Protein AF-A0A528V5D7-F1 (afdb_monomer_lite)

Radius of gyration: 17.29 Å; chains: 1; bounding box: 46×26×42 Å

Structure (mmCIF, N/CA/C/O backbone):
data_AF-A0A528V5D7-F1
#
_entry.id   AF-A0A528V5D7-F1
#
loop_
_atom_site.group_PDB
_atom_site.id
_atom_site.type_symbol
_atom_site.label_atom_id
_atom_site.label_alt_id
_atom_site.label_comp_id
_atom_site.label_asym_id
_atom_site.label_entity_id
_atom_site.label_seq_id
_atom_site.pdbx_PDB_ins_code
_atom_site.Cartn_x
_atom_site.Cartn_y
_atom_site.Cartn_z
_atom_site.occupancy
_atom_site.B_iso_or_equiv
_atom_site.auth_seq_id
_atom_site.auth_comp_id
_atom_site.auth_asym_id
_atom_site.auth_atom_id
_atom_site.pdbx_PDB_model_num
ATOM 1 N N . ILE A 1 1 ? 4.051 -6.749 2.954 1.00 50.47 1 ILE A N 1
ATOM 2 C CA . ILE A 1 1 ? 4.683 -5.825 3.919 1.00 50.47 1 ILE A CA 1
ATOM 3 C C . ILE A 1 1 ? 4.258 -6.312 5.296 1.00 50.47 1 ILE A C 1
ATOM 5 O O . ILE A 1 1 ? 3.064 -6.338 5.546 1.00 50.47 1 ILE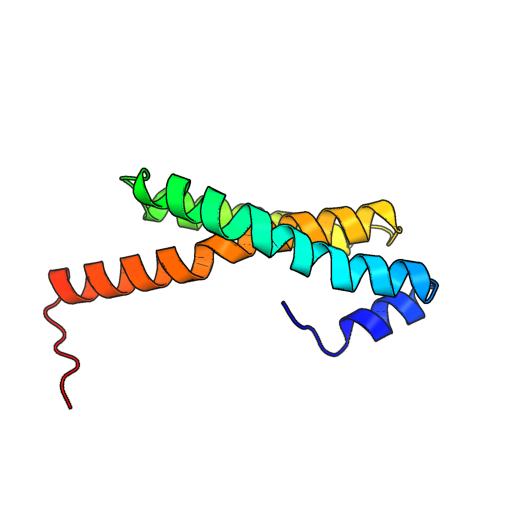 A O 1
ATOM 9 N N . HIS A 1 2 ? 5.184 -6.795 6.127 1.00 56.38 2 HIS A N 1
ATOM 10 C CA . HIS A 1 2 ? 4.882 -7.184 7.509 1.00 56.38 2 HIS A CA 1
ATOM 11 C C . HIS A 1 2 ? 5.459 -6.112 8.431 1.00 56.38 2 HIS A C 1
ATOM 13 O O . HIS A 1 2 ? 6.654 -6.121 8.710 1.00 56.38 2 HIS A O 1
ATOM 19 N N . LEU A 1 3 ? 4.628 -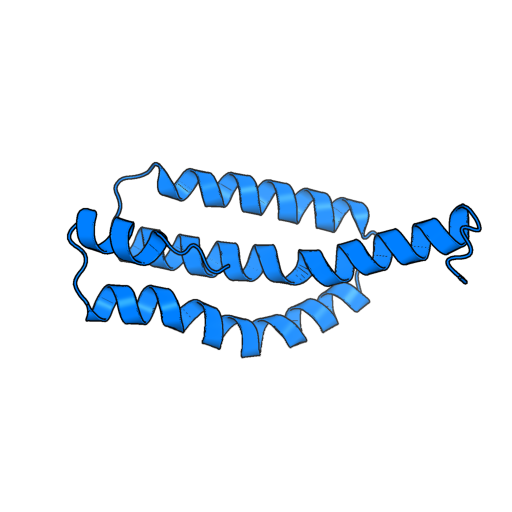5.154 8.850 1.00 73.69 3 LEU A N 1
ATOM 20 C CA . LEU A 1 3 ? 4.992 -4.232 9.924 1.00 73.69 3 LEU A CA 1
ATOM 21 C C . LEU A 1 3 ? 4.581 -4.881 11.254 1.00 73.69 3 LEU A C 1
ATOM 23 O O . LEU A 1 3 ? 3.380 -5.040 11.478 1.00 73.69 3 LEU A O 1
ATOM 27 N N . PRO A 1 4 ? 5.526 -5.234 12.146 1.00 78.69 4 PRO A N 1
ATOM 28 C CA . PRO A 1 4 ? 5.209 -5.918 13.403 1.00 78.69 4 PRO A CA 1
ATOM 29 C C . PRO A 1 4 ? 4.261 -5.109 14.304 1.00 78.69 4 PRO A C 1
ATOM 31 O O . PRO A 1 4 ? 3.484 -5.687 15.055 1.00 78.69 4 PRO A O 1
ATOM 34 N N . TYR A 1 5 ? 4.268 -3.779 14.179 1.00 83.69 5 TYR A N 1
ATOM 35 C CA . TYR A 1 5 ? 3.445 -2.868 14.981 1.00 83.69 5 TYR A CA 1
ATOM 36 C C . TYR A 1 5 ? 2.137 -2.427 14.304 1.00 83.69 5 TYR A C 1
ATOM 38 O O . TYR A 1 5 ? 1.348 -1.715 14.917 1.00 83.69 5 TYR A O 1
ATOM 46 N N . PHE A 1 6 ? 1.873 -2.837 13.058 1.00 84.25 6 PHE A N 1
ATOM 47 C CA . PHE A 1 6 ? 0.664 -2.416 12.341 1.00 84.25 6 PHE A CA 1
ATOM 48 C C . PHE A 1 6 ? -0.639 -2.923 12.988 1.00 84.25 6 PHE A C 1
ATOM 50 O O . PHE A 1 6 ? -1.540 -2.108 13.179 1.00 84.25 6 PHE A O 1
ATOM 57 N N . PRO A 1 7 ? -0.746 -4.194 13.432 1.00 85.94 7 PRO A N 1
ATOM 58 C CA . PRO A 1 7 ? -1.939 -4.661 14.146 1.00 85.94 7 PRO A CA 1
ATOM 59 C C . PRO A 1 7 ? -2.177 -3.908 15.462 1.00 85.94 7 PRO A C 1
ATOM 61 O O . PRO A 1 7 ? -3.317 -3.603 15.802 1.00 85.94 7 PRO A O 1
ATOM 64 N N . LEU A 1 8 ? -1.098 -3.560 16.175 1.00 88.56 8 LEU A N 1
ATOM 65 C CA . LEU A 1 8 ? -1.170 -2.795 17.423 1.00 88.56 8 LEU A CA 1
ATOM 66 C C . LEU A 1 8 ? -1.655 -1.362 17.182 1.00 88.56 8 LEU A C 1
ATOM 68 O O . LEU A 1 8 ? -2.471 -0.857 17.946 1.00 88.56 8 LEU A O 1
ATOM 72 N N . TRP A 1 9 ? -1.202 -0.720 16.103 1.00 90.00 9 TRP A N 1
ATOM 73 C CA . TRP A 1 9 ? -1.702 0.596 15.709 1.00 90.00 9 TRP A CA 1
ATOM 74 C C . TRP A 1 9 ? -3.195 0.553 15.359 1.00 90.00 9 TRP A C 1
ATOM 76 O O . TRP A 1 9 ? -3.939 1.416 15.814 1.00 90.00 9 TRP A O 1
ATOM 86 N N . LEU A 1 10 ? -3.665 -0.461 14.622 1.00 87.69 10 LEU A N 1
ATOM 87 C CA . LEU A 1 10 ? -5.095 -0.614 14.314 1.00 87.69 10 LEU A CA 1
ATOM 88 C C . LEU A 1 10 ? -5.931 -0.767 15.587 1.00 87.69 10 LEU A C 1
ATOM 90 O O . LEU A 1 10 ? -6.925 -0.065 15.762 1.00 87.69 10 LEU A O 1
ATOM 94 N N . GLN A 1 11 ? -5.484 -1.619 16.510 1.00 89.88 11 GLN A N 1
ATOM 95 C CA . GLN A 1 11 ? -6.143 -1.795 17.802 1.00 89.88 11 GLN A CA 1
ATOM 96 C C . GLN A 1 11 ? -6.174 -0.487 18.610 1.00 89.88 11 GLN A C 1
ATOM 98 O O . GLN A 1 11 ? -7.211 -0.137 19.169 1.00 89.88 11 GLN A O 1
ATOM 103 N N . ALA A 1 12 ? -5.076 0.277 18.625 1.00 88.50 12 ALA A N 1
ATOM 104 C CA . ALA A 1 12 ? -5.010 1.578 19.293 1.00 88.50 12 ALA A CA 1
ATOM 105 C C . ALA A 1 12 ? -5.949 2.632 18.673 1.00 88.50 12 ALA A C 1
ATOM 107 O O . ALA A 1 12 ? -6.377 3.549 19.369 1.00 88.50 12 ALA A O 1
ATOM 108 N N . ASN A 1 13 ? -6.303 2.491 17.390 1.00 88.06 13 ASN A N 1
ATOM 109 C CA . ASN A 1 13 ? -7.282 3.338 16.699 1.00 88.06 13 ASN A CA 1
ATOM 110 C C . ASN A 1 13 ? -8.731 2.825 16.826 1.00 88.06 13 ASN A C 1
ATOM 112 O O . ASN A 1 13 ? -9.625 3.366 16.180 1.00 88.06 13 ASN A O 1
ATOM 116 N N . GLY A 1 14 ? -8.979 1.804 17.654 1.00 88.56 14 GLY A N 1
ATOM 117 C CA . GLY A 1 14 ? -10.326 1.320 17.971 1.00 88.56 14 GLY A CA 1
ATOM 118 C C . GLY A 1 14 ? -10.898 0.291 16.995 1.00 88.56 14 GLY A C 1
ATOM 119 O O . GLY A 1 14 ? -12.105 0.065 17.000 1.00 88.56 14 GLY A O 1
ATOM 120 N N . PHE A 1 15 ? -10.060 -0.331 16.164 1.00 90.25 15 PHE A N 1
ATOM 121 C CA . PHE A 1 15 ? -10.492 -1.389 15.252 1.00 90.25 15 PHE A CA 1
ATOM 122 C C . PHE A 1 15 ? -10.734 -2.693 16.016 1.00 90.25 15 PHE A C 1
ATOM 124 O O . PHE A 1 15 ? -9.967 -3.052 16.916 1.00 90.25 15 PHE A O 1
ATOM 131 N N . ASP A 1 16 ? -11.780 -3.421 15.629 1.00 92.06 16 ASP A N 1
ATOM 132 C CA . ASP A 1 16 ? -12.072 -4.735 16.198 1.00 92.06 16 ASP A CA 1
ATOM 133 C C . ASP A 1 16 ? -11.142 -5.832 15.631 1.00 92.06 16 ASP A C 1
ATOM 135 O O . ASP A 1 16 ? -10.410 -5.645 14.653 1.00 92.06 16 ASP A O 1
ATOM 139 N N . ALA A 1 17 ? -11.152 -7.007 16.265 1.00 89.75 17 ALA A N 1
ATOM 140 C CA . ALA A 1 17 ? -10.294 -8.121 15.865 1.00 89.75 17 ALA A CA 1
ATOM 141 C C . ALA A 1 17 ? -10.619 -8.671 14.461 1.00 89.75 17 ALA A C 1
ATOM 143 O O . ALA A 1 17 ? -9.714 -9.141 13.768 1.00 89.75 17 ALA A O 1
ATOM 144 N N . GLU A 1 18 ? -11.880 -8.605 14.028 1.00 91.81 18 GLU A N 1
ATOM 145 C CA . GLU A 1 18 ? -12.326 -9.093 12.719 1.00 91.81 18 GLU A CA 1
ATOM 146 C C . GLU A 1 18 ? -11.828 -8.173 11.596 1.00 91.81 18 GLU A C 1
ATOM 148 O O . GLU A 1 18 ? -11.219 -8.627 10.626 1.00 91.81 18 GLU A O 1
ATOM 153 N N . GLN A 1 19 ? -11.985 -6.863 11.764 1.00 90.44 19 GLN A N 1
ATOM 154 C CA . GLN A 1 19 ? -11.485 -5.824 10.875 1.00 90.44 19 GLN A CA 1
ATOM 155 C C . GLN A 1 19 ? -9.972 -5.917 10.713 1.00 90.44 19 GLN A C 1
ATOM 157 O O . GLN A 1 19 ? -9.472 -5.870 9.587 1.00 90.44 19 GLN A O 1
ATOM 162 N N . ILE A 1 20 ? -9.243 -6.088 11.820 1.00 90.69 20 ILE A N 1
ATOM 163 C CA . ILE A 1 20 ? -7.790 -6.286 11.795 1.00 90.69 20 ILE A CA 1
ATOM 164 C C . ILE A 1 20 ? -7.445 -7.553 11.008 1.00 90.69 20 ILE A C 1
ATOM 166 O O . ILE A 1 20 ? -6.587 -7.503 10.125 1.00 90.69 20 ILE A O 1
ATOM 170 N N . ALA A 1 21 ? -8.128 -8.673 11.266 1.00 90.31 21 ALA A N 1
ATOM 171 C CA . ALA A 1 21 ? -7.891 -9.922 10.545 1.00 90.31 21 ALA A CA 1
ATOM 172 C C . ALA A 1 21 ? -8.104 -9.760 9.031 1.00 90.31 21 ALA A C 1
ATOM 174 O O . ALA A 1 21 ? -7.254 -10.186 8.246 1.00 90.31 21 ALA A O 1
ATOM 175 N N . ILE A 1 22 ? -9.177 -9.081 8.614 1.00 92.44 22 ILE A N 1
ATOM 176 C CA . ILE A 1 22 ? -9.462 -8.814 7.197 1.00 92.44 22 ILE A CA 1
ATOM 177 C C . ILE A 1 22 ? -8.387 -7.911 6.582 1.00 92.44 22 ILE A C 1
ATOM 179 O O . ILE A 1 22 ? -7.868 -8.232 5.513 1.00 92.44 22 ILE A O 1
ATOM 183 N N . ILE A 1 23 ? -8.010 -6.815 7.249 1.00 89.75 23 ILE A N 1
ATOM 184 C CA . ILE A 1 23 ? -6.983 -5.878 6.761 1.00 89.75 23 ILE A CA 1
ATOM 185 C C . ILE A 1 23 ? -5.633 -6.580 6.572 1.00 89.75 23 ILE A C 1
ATOM 187 O O . ILE A 1 23 ? -4.914 -6.282 5.620 1.00 89.75 23 ILE A O 1
ATOM 191 N N . LEU A 1 24 ? -5.287 -7.523 7.449 1.00 88.81 24 LEU A N 1
ATOM 192 C CA . LEU A 1 24 ? -4.038 -8.277 7.355 1.00 88.81 24 LEU A CA 1
ATOM 193 C C . LEU A 1 24 ? -4.09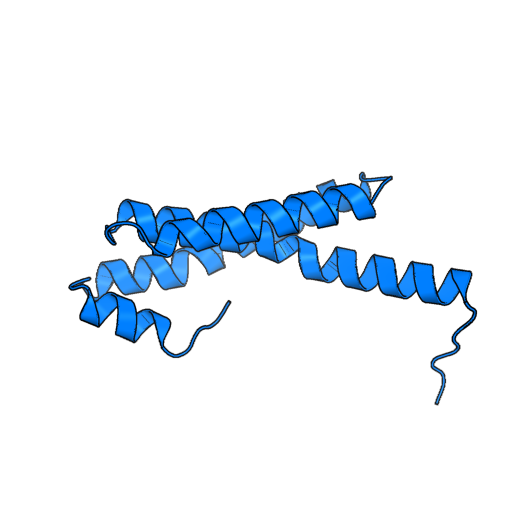8 -9.389 6.300 1.00 88.81 24 LEU A C 1
ATOM 195 O O . LEU A 1 24 ? -3.117 -9.602 5.585 1.00 88.81 24 LEU A O 1
ATOM 199 N N . ALA A 1 25 ? -5.226 -10.093 6.184 1.00 89.62 25 ALA A N 1
ATOM 200 C CA . ALA A 1 25 ? -5.374 -11.240 5.289 1.00 89.62 25 ALA A CA 1
ATOM 201 C C . ALA A 1 25 ? -5.647 -10.840 3.832 1.00 89.62 25 ALA A C 1
ATOM 203 O O . ALA A 1 25 ? -5.086 -11.443 2.915 1.00 89.62 25 ALA A O 1
ATOM 204 N N . ALA A 1 26 ? -6.471 -9.816 3.588 1.00 89.75 26 ALA A N 1
ATOM 205 C CA . ALA A 1 26 ? -6.883 -9.418 2.240 1.00 89.75 26 ALA A CA 1
ATOM 206 C C . ALA A 1 26 ? -5.699 -9.107 1.296 1.00 89.75 26 ALA A C 1
ATOM 208 O O . ALA A 1 26 ? -5.699 -9.610 0.169 1.00 89.75 26 ALA A O 1
ATOM 209 N N . PRO A 1 27 ? -4.636 -8.396 1.728 1.00 84.56 27 PRO A N 1
ATOM 210 C CA . PRO A 1 27 ? -3.405 -8.240 0.951 1.00 84.56 27 PRO A CA 1
ATOM 211 C C . PRO A 1 27 ? -2.758 -9.554 0.499 1.00 84.56 27 PRO A C 1
ATOM 213 O O . PRO A 1 27 ? -2.194 -9.623 -0.594 1.00 84.56 27 PRO A O 1
ATOM 216 N N . MET A 1 28 ? -2.814 -10.600 1.329 1.00 86.25 28 MET A N 1
ATOM 217 C CA . MET A 1 28 ? -2.206 -11.894 1.011 1.00 86.25 28 MET A CA 1
ATOM 218 C C . MET A 1 28 ? -2.945 -12.566 -0.145 1.00 86.25 28 MET A C 1
ATOM 220 O O . MET A 1 28 ? -2.311 -12.989 -1.109 1.00 86.25 28 MET A O 1
ATOM 224 N N . PHE A 1 29 ? -4.279 -12.586 -0.097 1.00 87.31 29 PHE A N 1
ATOM 225 C CA . PHE A 1 29 ? -5.104 -13.100 -1.193 1.00 87.31 29 PHE A CA 1
ATOM 226 C C . PHE A 1 29 ? -4.948 -12.265 -2.458 1.00 87.31 29 PHE A C 1
ATOM 228 O O . PHE A 1 29 ? -4.793 -12.811 -3.551 1.00 87.31 29 PHE A O 1
ATOM 235 N N . LEU A 1 30 ? -4.919 -10.939 -2.309 1.00 84.56 30 LEU A N 1
ATOM 236 C CA . LEU A 1 30 ? -4.755 -10.039 -3.441 1.00 84.56 30 LEU A CA 1
ATOM 237 C C . LEU A 1 30 ? -3.456 -10.331 -4.191 1.00 84.56 30 LEU A C 1
ATOM 239 O O . LEU A 1 30 ? -3.469 -10.360 -5.420 1.00 84.56 30 LEU A O 1
ATOM 243 N N . ARG A 1 31 ? -2.358 -10.612 -3.476 1.00 77.81 31 ARG A N 1
ATOM 244 C CA . ARG A 1 31 ? -1.061 -10.966 -4.072 1.00 77.81 31 ARG A CA 1
ATOM 245 C C . ARG A 1 31 ? -1.109 -12.224 -4.922 1.00 77.81 31 ARG A C 1
ATOM 247 O O . ARG A 1 31 ? -0.459 -12.240 -5.962 1.00 77.81 31 ARG A O 1
ATOM 254 N N . VAL A 1 32 ? -1.872 -13.242 -4.531 1.00 83.56 32 VAL A N 1
ATOM 255 C CA . VAL A 1 32 ? -2.000 -14.482 -5.321 1.00 83.56 32 VAL A CA 1
ATOM 256 C C . VAL A 1 32 ? -2.529 -14.179 -6.724 1.00 83.56 32 VAL A C 1
ATOM 258 O O . VAL A 1 32 ? -2.069 -14.765 -7.699 1.00 83.56 32 VAL A O 1
ATOM 261 N N . VAL A 1 33 ? -3.441 -13.210 -6.835 1.00 82.94 33 VAL A N 1
ATOM 262 C CA . VAL A 1 33 ? -4.048 -12.807 -8.110 1.00 82.94 33 VAL A CA 1
ATOM 263 C C . VAL A 1 33 ? -3.210 -11.750 -8.833 1.00 82.94 33 VAL A C 1
ATOM 265 O O . VAL A 1 33 ? -2.993 -11.841 -10.039 1.00 82.94 33 VAL A O 1
ATOM 268 N N . THR A 1 34 ? -2.715 -10.741 -8.113 1.00 77.00 34 THR A N 1
ATOM 269 C CA . THR A 1 34 ? -1.994 -9.614 -8.728 1.00 77.00 34 THR A CA 1
ATOM 270 C C . THR A 1 34 ? -0.576 -9.961 -9.151 1.00 77.00 34 THR A C 1
ATOM 272 O O . THR A 1 34 ? -0.131 -9.423 -10.157 1.00 77.00 34 THR A O 1
ATOM 275 N N . THR A 1 35 ? 0.120 -10.876 -8.470 1.00 75.81 35 THR A N 1
ATOM 276 C CA . THR A 1 35 ? 1.486 -11.279 -8.854 1.00 75.81 35 THR A CA 1
ATOM 277 C C . THR A 1 35 ? 1.564 -11.758 -10.312 1.00 75.81 35 THR A C 1
ATOM 279 O O . THR A 1 35 ? 2.271 -11.114 -11.082 1.00 75.81 35 THR A O 1
ATOM 282 N N . PRO A 1 36 ? 0.819 -12.793 -10.758 1.00 76.25 36 PRO A N 1
ATOM 283 C CA . PRO A 1 36 ? 0.909 -13.262 -12.144 1.00 76.25 36 PRO A CA 1
ATOM 284 C C . PRO A 1 36 ? 0.459 -12.208 -13.168 1.00 76.25 36 PRO A C 1
ATOM 286 O O . PRO A 1 36 ? 1.077 -12.078 -14.223 1.00 76.25 36 PRO A O 1
ATOM 289 N N . LEU A 1 37 ? -0.578 -11.420 -12.854 1.00 76.56 37 LEU A N 1
ATOM 290 C CA . LEU A 1 37 ? -1.065 -10.348 -13.731 1.00 76.56 37 LEU A CA 1
ATOM 291 C C . LEU A 1 37 ? -0.011 -9.257 -13.942 1.00 76.56 37 LEU A C 1
ATOM 293 O O . LEU A 1 37 ? 0.222 -8.822 -15.070 1.00 76.56 37 LEU A O 1
ATOM 297 N N . LEU A 1 38 ? 0.633 -8.817 -12.861 1.00 69.81 38 LEU A N 1
ATOM 298 C CA . LEU A 1 38 ? 1.642 -7.765 -12.910 1.00 69.81 38 LEU A CA 1
ATOM 299 C C . LEU A 1 38 ? 2.939 -8.256 -13.549 1.00 69.81 38 LEU A C 1
ATOM 301 O O . LEU A 1 38 ? 3.548 -7.492 -14.290 1.00 69.81 38 LEU 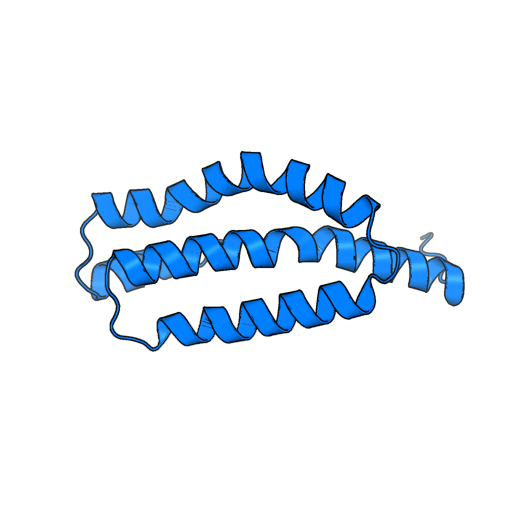A O 1
ATOM 305 N N . THR A 1 39 ? 3.336 -9.513 -13.333 1.00 68.19 39 THR A N 1
ATOM 306 C CA . THR A 1 39 ? 4.476 -10.118 -14.039 1.00 68.19 39 THR A CA 1
ATOM 307 C C . THR A 1 39 ? 4.224 -10.161 -15.547 1.00 68.19 39 THR A C 1
ATOM 309 O O . THR A 1 39 ? 5.050 -9.673 -16.313 1.00 68.19 39 THR A O 1
ATOM 312 N N . ALA A 1 40 ? 3.045 -10.623 -15.980 1.00 71.25 40 ALA A N 1
ATOM 313 C CA . ALA A 1 40 ? 2.681 -10.645 -17.399 1.00 71.25 40 ALA A CA 1
ATOM 314 C C . ALA A 1 40 ? 2.632 -9.239 -18.031 1.00 71.25 40 ALA A C 1
ATOM 316 O O . ALA A 1 40 ? 2.965 -9.061 -19.204 1.00 71.25 40 ALA A O 1
ATOM 317 N N . LEU A 1 41 ? 2.221 -8.226 -17.260 1.00 67.00 41 LEU A N 1
ATOM 318 C CA . LEU A 1 41 ? 2.219 -6.834 -17.708 1.00 67.00 41 LEU A CA 1
ATOM 319 C C . LEU A 1 41 ? 3.639 -6.243 -17.763 1.00 67.00 41 LEU A C 1
ATOM 321 O O . LEU A 1 41 ? 3.957 -5.503 -18.694 1.00 67.00 41 LEU A O 1
ATOM 325 N N . ALA A 1 42 ? 4.498 -6.587 -16.801 1.00 62.66 42 ALA A N 1
ATOM 326 C CA . ALA A 1 42 ? 5.886 -6.134 -16.730 1.00 62.66 42 ALA A CA 1
ATOM 327 C C . ALA A 1 42 ? 6.740 -6.682 -17.883 1.00 62.66 42 ALA A C 1
ATOM 329 O O . ALA A 1 42 ? 7.542 -5.936 -18.443 1.00 62.66 42 ALA A O 1
ATOM 330 N N . ASP A 1 43 ? 6.509 -7.927 -18.307 1.00 65.69 43 ASP A N 1
ATOM 331 C CA . ASP A 1 43 ? 7.195 -8.528 -19.462 1.00 65.69 43 ASP A CA 1
ATOM 332 C C . ASP A 1 43 ? 6.930 -7.772 -20.777 1.00 65.69 43 ASP A C 1
ATOM 334 O O . ASP A 1 43 ? 7.722 -7.845 -21.718 1.00 65.69 43 ASP A O 1
ATOM 338 N N . ARG A 1 44 ? 5.844 -6.989 -20.843 1.00 62.72 44 ARG A N 1
ATOM 339 C CA . ARG A 1 44 ? 5.501 -6.137 -21.993 1.00 62.72 44 ARG A CA 1
ATOM 340 C C . ARG A 1 44 ? 6.068 -4.717 -21.918 1.00 62.72 44 ARG A C 1
ATOM 342 O O . ARG A 1 44 ? 6.005 -4.000 -22.917 1.00 62.72 44 ARG A O 1
ATOM 349 N N . ALA A 1 45 ? 6.608 -4.282 -20.781 1.00 57.81 45 ALA A N 1
ATOM 350 C CA . ALA A 1 45 ? 7.075 -2.909 -20.606 1.00 57.81 45 ALA A CA 1
ATOM 351 C C . ALA A 1 45 ? 8.513 -2.735 -21.133 1.00 57.81 45 ALA A C 1
ATOM 353 O O . ALA A 1 45 ? 9.483 -3.166 -20.507 1.00 57.81 45 ALA A O 1
ATOM 354 N N . SER A 1 46 ? 8.669 -2.071 -22.287 1.00 56.09 46 SER A N 1
ATOM 355 C CA . SER A 1 46 ? 9.989 -1.823 -22.891 1.00 56.09 46 SER A CA 1
ATOM 356 C C . SER A 1 46 ? 10.785 -0.698 -22.213 1.00 56.09 46 SER A C 1
ATOM 358 O O . SER A 1 46 ? 11.994 -0.625 -22.415 1.00 56.09 46 SER A O 1
ATOM 360 N N . ASP A 1 47 ? 10.148 0.152 -21.395 1.00 63.34 47 ASP A N 1
ATOM 361 C CA . ASP A 1 47 ? 10.794 1.273 -20.698 1.00 63.34 47 ASP A CA 1
ATOM 362 C C . ASP A 1 47 ? 10.589 1.195 -19.173 1.00 63.34 47 ASP A C 1
ATOM 364 O O . ASP A 1 47 ? 9.670 1.757 -18.573 1.00 63.34 47 ASP A O 1
ATOM 368 N N . ARG A 1 48 ? 11.456 0.396 -18.548 1.00 62.56 48 ARG A N 1
ATOM 369 C CA . ARG A 1 48 ? 11.338 -0.079 -17.159 1.00 62.56 48 ARG A CA 1
ATOM 370 C C . ARG A 1 48 ? 11.541 1.030 -16.121 1.00 62.56 48 ARG A C 1
ATOM 372 O O . ARG A 1 48 ? 11.031 0.931 -15.008 1.00 62.56 48 ARG A O 1
ATOM 379 N N . ALA A 1 49 ? 12.266 2.090 -16.483 1.00 64.94 49 ALA A N 1
ATOM 380 C CA . ALA A 1 49 ? 12.623 3.176 -15.573 1.00 64.94 49 ALA A CA 1
ATOM 381 C C . ALA A 1 49 ? 11.436 4.108 -15.279 1.00 64.94 49 ALA A C 1
ATOM 383 O O . ALA A 1 49 ? 11.196 4.456 -14.122 1.00 64.94 49 ALA A O 1
ATOM 384 N N . HIS A 1 50 ? 10.649 4.456 -16.301 1.00 67.00 50 HIS A N 1
ATOM 385 C CA . HIS A 1 50 ? 9.461 5.300 -16.137 1.00 67.00 50 HIS A CA 1
ATOM 386 C C . HIS A 1 50 ? 8.364 4.600 -15.324 1.00 67.00 50 HIS A C 1
ATOM 388 O O . HIS A 1 50 ? 7.744 5.216 -14.457 1.00 67.00 50 HIS A O 1
ATOM 394 N N . VAL A 1 51 ? 8.174 3.294 -15.540 1.00 69.00 51 VAL A N 1
ATOM 395 C CA . VAL A 1 51 ? 7.223 2.479 -14.766 1.00 69.00 51 VAL A CA 1
ATOM 396 C C . VAL A 1 51 ? 7.632 2.413 -13.292 1.00 69.00 51 VAL A C 1
ATOM 398 O O . VAL A 1 51 ? 6.790 2.591 -12.413 1.00 69.00 51 VAL A O 1
ATOM 401 N N . TYR A 1 52 ? 8.926 2.239 -13.007 1.00 68.56 52 TYR A N 1
ATOM 402 C CA . TYR A 1 52 ? 9.444 2.242 -11.637 1.00 68.56 52 TYR A CA 1
ATOM 403 C C . TYR A 1 52 ? 9.231 3.583 -10.925 1.00 68.56 52 TYR A C 1
ATOM 405 O O . TYR A 1 52 ? 8.775 3.618 -9.780 1.00 68.56 52 TYR A O 1
ATOM 413 N N . ALA A 1 53 ? 9.524 4.695 -11.607 1.00 73.31 53 ALA A N 1
ATOM 414 C CA . ALA A 1 53 ? 9.324 6.033 -11.061 1.00 73.31 53 ALA A CA 1
ATOM 415 C C . ALA A 1 53 ? 7.841 6.300 -10.750 1.00 73.31 53 ALA A C 1
ATOM 417 O O . ALA A 1 53 ? 7.521 6.795 -9.669 1.00 73.31 53 ALA A O 1
ATOM 418 N N . ALA A 1 54 ? 6.933 5.901 -11.647 1.00 75.50 54 ALA A N 1
ATOM 419 C CA . ALA A 1 54 ? 5.492 6.029 -11.439 1.00 75.50 54 ALA A CA 1
ATOM 420 C C . ALA A 1 54 ? 4.994 5.190 -10.249 1.00 75.50 54 ALA A C 1
ATOM 422 O O . ALA A 1 54 ? 4.233 5.690 -9.423 1.00 75.50 54 ALA A O 1
ATOM 423 N N . LEU A 1 55 ? 5.457 3.943 -10.113 1.00 73.69 55 LEU A N 1
ATOM 424 C CA . LEU A 1 55 ? 5.115 3.068 -8.983 1.00 73.69 55 LEU A CA 1
ATOM 425 C C . LEU A 1 55 ? 5.635 3.603 -7.647 1.00 73.69 55 LEU A C 1
ATOM 427 O O . LEU A 1 55 ? 4.927 3.554 -6.638 1.00 73.69 55 LEU A O 1
ATOM 431 N N . THR A 1 56 ? 6.847 4.157 -7.646 1.00 76.00 56 THR A N 1
ATOM 432 C CA . THR A 1 56 ? 7.447 4.766 -6.454 1.00 76.00 56 THR A CA 1
ATOM 433 C C . THR A 1 56 ? 6.664 6.013 -6.038 1.00 76.00 56 THR A C 1
ATOM 435 O O . THR A 1 56 ? 6.298 6.150 -4.871 1.00 76.00 56 THR A O 1
ATOM 438 N N . ALA A 1 57 ? 6.330 6.889 -6.991 1.00 79.44 57 ALA A N 1
ATOM 439 C CA . ALA A 1 57 ? 5.511 8.075 -6.740 1.00 79.44 57 ALA A CA 1
ATOM 440 C C . ALA A 1 57 ? 4.098 7.709 -6.255 1.00 79.44 57 ALA A C 1
ATOM 442 O O . ALA A 1 57 ? 3.600 8.309 -5.303 1.00 79.44 57 ALA A O 1
ATOM 44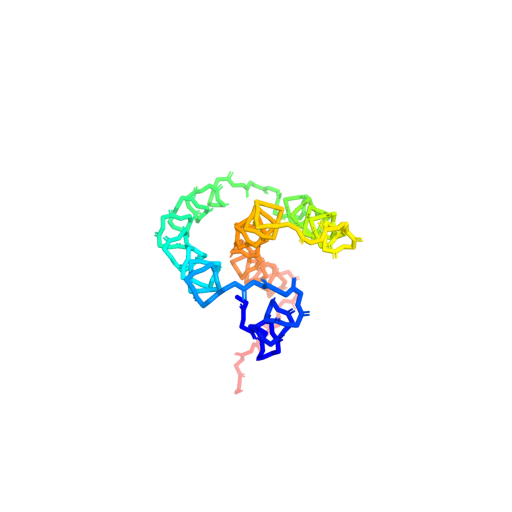3 N N . ALA A 1 58 ? 3.475 6.685 -6.846 1.00 79.06 58 ALA A N 1
ATOM 444 C CA . ALA A 1 58 ? 2.181 6.174 -6.404 1.00 79.06 58 ALA A CA 1
ATOM 445 C C . ALA A 1 58 ? 2.254 5.604 -4.980 1.00 79.06 58 ALA A C 1
ATOM 447 O O . ALA A 1 58 ? 1.397 5.909 -4.156 1.00 79.06 58 ALA A O 1
ATOM 448 N N . SER A 1 59 ? 3.297 4.836 -4.653 1.00 77.81 59 SER A N 1
ATOM 449 C CA . SER A 1 59 ? 3.507 4.299 -3.301 1.00 77.81 59 SER A CA 1
ATOM 450 C C . SER A 1 59 ? 3.677 5.416 -2.270 1.00 77.81 59 SER A C 1
ATOM 452 O O . SER A 1 59 ? 3.103 5.343 -1.181 1.00 77.81 59 SER A O 1
ATOM 454 N N . LEU A 1 60 ? 4.417 6.473 -2.618 1.00 81.38 60 LEU A N 1
ATOM 455 C CA . LEU A 1 60 ? 4.587 7.651 -1.770 1.00 81.38 60 LEU A CA 1
ATOM 456 C C . LEU A 1 60 ? 3.248 8.369 -1.536 1.00 81.38 60 LEU A C 1
ATOM 458 O O . LEU A 1 60 ? 2.892 8.645 -0.392 1.00 81.38 60 LEU A O 1
ATOM 462 N N . ALA A 1 61 ? 2.478 8.608 -2.599 1.00 82.25 61 ALA A N 1
ATOM 463 C CA . ALA A 1 61 ? 1.168 9.248 -2.512 1.00 82.25 61 ALA A CA 1
ATOM 464 C C . ALA A 1 61 ? 0.162 8.417 -1.696 1.00 82.25 61 ALA A C 1
ATOM 466 O O . ALA A 1 61 ? -0.547 8.958 -0.853 1.00 82.25 61 ALA A O 1
ATOM 467 N N . LEU A 1 62 ? 0.134 7.096 -1.889 1.00 81.56 62 LEU A N 1
ATOM 468 C CA . LEU A 1 62 ? -0.731 6.189 -1.129 1.00 81.56 62 LEU A CA 1
ATOM 469 C C . LEU A 1 62 ? -0.363 6.156 0.354 1.00 81.56 62 LEU A C 1
ATOM 471 O O . LEU A 1 62 ? -1.248 6.116 1.206 1.00 81.56 62 LEU A O 1
ATOM 475 N N . SER A 1 63 ? 0.931 6.232 0.671 1.00 77.69 63 SER A N 1
ATOM 476 C CA . SER A 1 63 ? 1.408 6.288 2.056 1.00 77.69 63 SER A CA 1
ATOM 477 C C . SER A 1 63 ? 0.907 7.537 2.781 1.00 77.69 63 SER A C 1
ATOM 479 O O . SER A 1 63 ? 0.628 7.474 3.977 1.00 77.69 63 SER A O 1
ATOM 481 N N . ALA A 1 64 ? 0.709 8.648 2.062 1.00 79.69 64 ALA A N 1
ATOM 482 C CA . ALA A 1 64 ? 0.125 9.855 2.636 1.00 79.69 64 ALA A CA 1
ATOM 483 C C . ALA A 1 64 ? -1.330 9.649 3.112 1.00 79.69 64 ALA A C 1
ATOM 485 O O . ALA A 1 64 ? -1.788 10.342 4.019 1.00 79.69 64 ALA A O 1
ATOM 486 N N . GLY A 1 65 ? -2.042 8.654 2.568 1.00 76.69 65 GLY A N 1
ATOM 487 C CA . GLY A 1 65 ? -3.394 8.288 2.996 1.00 76.69 65 GLY A CA 1
ATOM 488 C C . GLY A 1 65 ? -3.486 7.844 4.460 1.00 76.69 65 GLY A C 1
ATOM 489 O O . GLY A 1 65 ? -4.536 8.015 5.073 1.00 76.69 65 GLY A O 1
ATOM 490 N N . TYR A 1 66 ? -2.392 7.360 5.060 1.00 74.38 66 TYR A N 1
ATOM 491 C CA . TYR A 1 66 ? -2.356 7.014 6.488 1.00 74.38 66 TYR A CA 1
ATOM 492 C C . TYR A 1 66 ? -2.354 8.228 7.433 1.00 74.38 66 TYR A C 1
ATOM 494 O O . TYR A 1 66 ? -2.564 8.042 8.629 1.00 74.38 66 TYR A O 1
ATOM 502 N N . PHE A 1 67 ? -2.147 9.456 6.936 1.00 81.12 67 PHE A N 1
ATOM 503 C CA . PHE A 1 67 ? -2.282 10.679 7.746 1.00 81.12 67 PHE A CA 1
ATOM 504 C C . PHE A 1 67 ? -3.732 11.176 7.856 1.00 81.12 67 PHE A C 1
ATOM 506 O O . PHE A 1 67 ? -4.013 12.067 8.656 1.00 81.12 67 PHE A O 1
ATOM 513 N N . LEU A 1 68 ? -4.652 10.632 7.054 1.00 80.75 68 LEU A N 1
ATOM 514 C CA . LEU A 1 68 ? -6.078 10.947 7.144 1.00 80.75 68 LEU A CA 1
ATOM 515 C C . LEU A 1 68 ? -6.714 10.238 8.344 1.00 80.75 68 LEU A C 1
ATOM 517 O O . LEU A 1 68 ? -6.161 9.278 8.878 1.00 80.75 68 LEU A O 1
ATOM 521 N N . THR A 1 69 ? -7.905 10.691 8.753 1.00 81.38 69 THR A N 1
ATOM 522 C CA . THR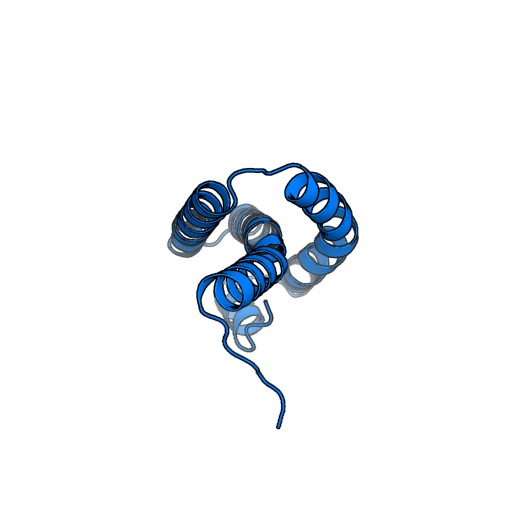 A 1 69 ? -8.656 10.056 9.843 1.00 81.38 69 THR A CA 1
ATOM 523 C C . THR A 1 69 ? -8.825 8.554 9.562 1.00 81.38 69 THR A C 1
ATOM 525 O O . THR A 1 69 ? -9.423 8.188 8.541 1.00 81.38 69 THR A O 1
ATOM 528 N N . PRO A 1 70 ? -8.300 7.677 10.437 1.00 79.69 70 PRO A N 1
ATOM 529 C CA . PRO A 1 70 ? -8.234 6.250 10.171 1.00 79.69 70 PRO A CA 1
ATOM 530 C C . PRO A 1 70 ? -9.623 5.627 10.299 1.00 79.69 70 PRO A C 1
ATOM 532 O O . PRO A 1 70 ? -10.122 5.373 11.389 1.00 79.69 70 PRO A O 1
ATOM 535 N N . SER A 1 71 ? -10.252 5.386 9.152 1.00 87.00 71 SER A N 1
ATOM 536 C CA . SER A 1 71 ? -11.484 4.606 9.031 1.00 87.00 71 SER A CA 1
ATOM 537 C C . SER A 1 71 ? -11.189 3.242 8.416 1.00 87.00 71 SER A C 1
ATOM 539 O O . SER A 1 71 ? -10.220 3.086 7.667 1.00 87.00 71 SER A O 1
ATOM 541 N N . TYR A 1 72 ? -12.052 2.261 8.687 1.00 82.94 72 TYR A N 1
ATOM 542 C CA . TYR A 1 72 ? -11.912 0.906 8.151 1.00 82.94 72 TYR A CA 1
ATOM 543 C C . TYR A 1 72 ? -11.730 0.872 6.631 1.00 82.94 72 TYR A C 1
ATOM 545 O O . TYR A 1 72 ? -10.764 0.295 6.132 1.00 82.94 72 TYR A O 1
ATOM 553 N N . ALA A 1 73 ? -12.604 1.565 5.897 1.00 86.19 73 ALA A N 1
ATOM 554 C CA . ALA A 1 73 ? -12.543 1.620 4.441 1.00 86.19 73 ALA A CA 1
ATOM 555 C C . ALA A 1 73 ? -11.248 2.276 3.932 1.00 86.19 73 ALA A C 1
ATOM 557 O O . ALA A 1 73 ? -10.643 1.770 2.989 1.00 86.19 73 ALA A O 1
ATOM 558 N N . MET A 1 74 ? -10.798 3.365 4.568 1.00 86.50 74 MET A N 1
ATOM 559 C CA . MET A 1 74 ? -9.568 4.062 4.179 1.00 86.50 74 MET A CA 1
ATOM 560 C C . MET A 1 74 ? -8.340 3.173 4.388 1.00 86.50 74 MET A C 1
ATOM 562 O O . MET A 1 74 ? -7.553 2.975 3.466 1.00 86.50 74 MET A O 1
ATOM 566 N N . VAL A 1 75 ? -8.196 2.595 5.582 1.00 86.06 75 VAL A N 1
ATOM 567 C CA . VAL A 1 75 ? -7.051 1.743 5.928 1.00 86.06 75 VAL A CA 1
ATOM 568 C C . VAL A 1 75 ? -6.999 0.505 5.038 1.00 86.06 75 VAL A C 1
ATOM 570 O O . VAL A 1 75 ? -5.924 0.150 4.548 1.00 86.06 75 VAL A O 1
ATOM 573 N N . LEU A 1 76 ? -8.144 -0.135 4.786 1.00 86.38 76 LEU A N 1
ATOM 574 C CA . LEU A 1 76 ? -8.225 -1.286 3.893 1.00 86.38 76 LEU A CA 1
ATOM 575 C C . LEU A 1 76 ? -7.842 -0.897 2.458 1.00 86.38 76 LEU A C 1
ATOM 577 O O . LEU A 1 76 ? -6.980 -1.543 1.865 1.00 86.38 76 LEU A O 1
ATOM 581 N N . ALA A 1 77 ? -8.414 0.182 1.917 1.00 86.00 77 ALA A N 1
ATOM 582 C CA . ALA A 1 77 ? -8.117 0.646 0.562 1.00 86.00 77 ALA A CA 1
ATOM 583 C C . ALA A 1 77 ? -6.631 0.988 0.383 1.00 86.00 77 ALA A C 1
ATOM 585 O O . ALA A 1 77 ? -6.003 0.527 -0.571 1.00 86.00 77 ALA A O 1
ATOM 586 N N . VAL A 1 78 ? -6.047 1.730 1.328 1.00 85.25 78 VAL A N 1
ATOM 587 C CA . VAL A 1 78 ? -4.624 2.092 1.317 1.00 85.25 78 VAL A CA 1
ATOM 588 C C . VAL A 1 78 ? -3.742 0.842 1.425 1.00 85.25 78 VAL A C 1
ATOM 590 O O . VAL A 1 78 ? -2.790 0.705 0.658 1.00 85.25 78 VAL A O 1
ATOM 593 N N . SER A 1 79 ? -4.079 -0.111 2.302 1.00 85.62 79 SER A N 1
ATOM 594 C CA . SER A 1 79 ? -3.340 -1.376 2.462 1.00 85.62 79 SER A CA 1
ATOM 595 C C . SER A 1 79 ? -3.337 -2.217 1.185 1.00 85.62 79 SER A C 1
ATOM 597 O O . SER A 1 79 ? -2.294 -2.744 0.779 1.00 85.62 79 SER A O 1
ATOM 599 N N . LEU A 1 80 ? -4.491 -2.333 0.524 1.00 85.44 80 LEU A N 1
ATOM 600 C CA . LEU A 1 80 ? -4.618 -3.067 -0.734 1.00 85.44 80 LEU A CA 1
ATOM 601 C C . LEU A 1 80 ? -3.856 -2.358 -1.857 1.00 85.44 80 LEU A C 1
ATOM 603 O O . LEU A 1 80 ? -3.062 -2.996 -2.546 1.00 85.44 80 LEU A O 1
ATOM 607 N N . ALA A 1 81 ? -4.015 -1.041 -1.993 1.00 83.44 81 ALA A N 1
ATOM 608 C CA . ALA A 1 81 ? -3.330 -0.255 -3.016 1.00 83.44 81 ALA A CA 1
ATOM 609 C C . ALA A 1 81 ? -1.799 -0.322 -2.871 1.00 83.44 81 ALA A C 1
ATOM 611 O O . ALA A 1 81 ? -1.098 -0.582 -3.850 1.00 83.44 81 ALA A O 1
ATOM 612 N N . LEU A 1 82 ? -1.275 -0.187 -1.647 1.00 80.62 82 LEU A N 1
ATOM 613 C CA . LEU A 1 82 ? 0.153 -0.366 -1.356 1.00 80.62 82 LEU A CA 1
ATOM 614 C C . LEU A 1 82 ? 0.637 -1.771 -1.699 1.00 80.62 82 LEU A C 1
ATOM 616 O O . LEU A 1 82 ? 1.738 -1.938 -2.211 1.00 80.62 82 LEU A O 1
ATOM 620 N N . THR A 1 83 ? -0.179 -2.791 -1.449 1.00 81.00 83 THR A N 1
ATOM 621 C CA . THR A 1 83 ? 0.178 -4.175 -1.774 1.00 81.00 83 THR A CA 1
ATOM 622 C C . THR A 1 83 ? 0.357 -4.375 -3.278 1.00 81.00 83 THR A C 1
ATOM 624 O O . THR A 1 83 ? 1.324 -5.018 -3.697 1.00 81.00 83 THR A O 1
ATOM 627 N N . VAL A 1 84 ? -0.520 -3.782 -4.090 1.00 77.62 84 VAL A N 1
ATOM 628 C CA . VAL A 1 84 ? -0.396 -3.796 -5.555 1.00 77.62 84 VAL A CA 1
ATOM 629 C C . VAL A 1 84 ? 0.836 -3.013 -6.000 1.00 77.62 84 VAL A C 1
ATOM 631 O O . VAL A 1 84 ? 1.641 -3.540 -6.764 1.00 77.62 84 VAL A O 1
ATOM 634 N N . ALA A 1 85 ? 1.030 -1.801 -5.475 1.00 73.31 85 ALA A N 1
ATOM 635 C CA . ALA A 1 85 ? 2.147 -0.933 -5.846 1.00 73.31 85 ALA A CA 1
ATOM 636 C C . ALA A 1 85 ? 3.520 -1.516 -5.462 1.00 73.31 85 ALA A C 1
ATOM 638 O O . ALA A 1 85 ? 4.498 -1.310 -6.174 1.00 73.31 85 ALA A O 1
ATOM 639 N N . TRP A 1 86 ? 3.599 -2.292 -4.374 1.00 70.38 86 TRP A N 1
ATOM 640 C CA . TRP A 1 86 ? 4.859 -2.872 -3.898 1.00 70.38 86 TRP A CA 1
ATOM 641 C C . TRP A 1 86 ? 5.291 -4.139 -4.644 1.00 70.38 86 TRP A C 1
ATOM 643 O O . TRP A 1 86 ? 6.474 -4.469 -4.681 1.00 70.38 86 TRP A O 1
ATOM 653 N N . THR A 1 87 ? 4.343 -4.883 -5.213 1.00 68.69 87 THR A N 1
ATOM 654 C CA . THR A 1 87 ? 4.594 -6.167 -5.891 1.00 68.69 87 THR A CA 1
ATOM 655 C C . THR A 1 87 ? 5.580 -6.072 -7.074 1.00 68.69 87 THR A C 1
ATOM 657 O O . THR A 1 87 ? 6.502 -6.888 -7.127 1.00 68.69 87 THR A O 1
ATOM 660 N N . PRO A 1 88 ? 5.487 -5.081 -7.983 1.00 66.00 88 PRO A N 1
ATOM 661 C CA . PRO A 1 88 ? 6.407 -4.958 -9.117 1.00 66.00 88 PRO A CA 1
ATOM 662 C C . PRO A 1 88 ? 7.803 -4.422 -8.753 1.00 66.00 88 PRO A C 1
ATOM 664 O O . PRO A 1 88 ? 8.686 -4.439 -9.610 1.00 66.00 88 PRO A O 1
ATOM 667 N N . HIS A 1 89 ? 8.059 -3.986 -7.511 1.00 66.50 89 HIS A N 1
ATOM 668 C CA . HIS A 1 89 ? 9.387 -3.482 -7.135 1.00 66.50 89 HIS A CA 1
ATOM 669 C C . HIS A 1 89 ? 10.485 -4.550 -7.247 1.00 66.50 89 HIS A C 1
ATOM 671 O O . HIS A 1 89 ? 11.566 -4.238 -7.738 1.00 66.50 89 HIS A O 1
ATOM 677 N N . SER A 1 90 ? 10.213 -5.800 -6.851 1.00 66.75 90 SER A N 1
ATOM 678 C CA . SER A 1 90 ? 11.204 -6.889 -6.914 1.00 66.75 90 SER A CA 1
ATOM 679 C C . SER A 1 90 ? 11.652 -7.212 -8.350 1.00 66.75 90 SER A C 1
ATOM 681 O O . SER A 1 90 ? 12.848 -7.114 -8.616 1.00 66.75 90 SER A O 1
ATOM 683 N N . PRO A 1 91 ? 10.749 -7.512 -9.312 1.00 65.44 91 PRO A N 1
ATOM 684 C CA . PRO A 1 91 ? 11.178 -7.837 -10.673 1.00 65.44 91 PRO A CA 1
ATOM 685 C C . PRO A 1 91 ? 11.832 -6.650 -11.388 1.00 65.44 91 PRO A C 1
ATOM 687 O O . PRO A 1 91 ? 12.756 -6.843 -12.177 1.00 65.44 91 PRO A O 1
ATOM 690 N N . ILE A 1 92 ? 11.399 -5.413 -11.116 1.00 64.75 92 ILE A N 1
ATOM 691 C CA . ILE A 1 92 ? 12.032 -4.242 -11.729 1.00 64.75 92 ILE A CA 1
ATOM 692 C C . ILE A 1 92 ? 13.447 -4.037 -11.175 1.00 64.75 92 ILE A C 1
ATOM 694 O O . ILE A 1 92 ? 14.357 -3.795 -11.971 1.00 64.75 92 ILE A O 1
ATOM 698 N N . ALA A 1 93 ? 13.652 -4.190 -9.862 1.00 65.56 93 ALA A N 1
ATOM 699 C CA . ALA A 1 93 ? 14.975 -4.123 -9.243 1.00 65.56 93 ALA A CA 1
ATOM 700 C C . ALA A 1 93 ? 15.932 -5.174 -9.831 1.00 65.56 93 ALA A C 1
ATOM 702 O O . ALA A 1 93 ? 17.032 -4.819 -10.259 1.00 65.56 93 ALA A O 1
ATOM 703 N N . ASP A 1 94 ? 15.483 -6.425 -9.965 1.00 66.25 94 ASP A N 1
ATOM 704 C CA . ASP A 1 94 ? 16.269 -7.504 -10.580 1.00 66.25 94 ASP A CA 1
ATOM 705 C C . ASP A 1 94 ? 16.592 -7.197 -12.050 1.00 66.25 94 ASP A C 1
ATOM 707 O O . ASP A 1 94 ? 17.720 -7.375 -12.516 1.00 66.25 94 ASP A O 1
ATOM 711 N N . SER A 1 95 ? 15.622 -6.654 -12.793 1.00 64.69 95 SER A N 1
ATOM 712 C CA . SER A 1 95 ? 15.815 -6.266 -14.191 1.00 64.69 95 SER A CA 1
ATOM 713 C C . SER A 1 95 ? 16.815 -5.113 -14.361 1.00 64.69 95 SER A C 1
ATOM 715 O O . SER A 1 95 ? 17.561 -5.091 -15.344 1.00 64.69 95 SER A O 1
ATOM 717 N N . LEU A 1 96 ? 16.848 -4.165 -13.414 1.00 63.78 96 LEU A N 1
ATOM 718 C CA . LEU A 1 96 ? 17.814 -3.068 -13.384 1.00 63.78 96 LEU A CA 1
ATOM 719 C C . LEU A 1 96 ? 19.210 -3.590 -13.046 1.00 63.78 96 LEU A C 1
ATOM 721 O O . LEU A 1 96 ? 20.170 -3.199 -13.709 1.00 63.78 96 LEU A O 1
ATOM 725 N N . ALA A 1 97 ? 19.318 -4.496 -12.071 1.00 68.56 97 ALA A N 1
ATOM 726 C CA . ALA A 1 97 ? 20.574 -5.145 -11.711 1.00 68.56 97 ALA A CA 1
ATOM 727 C C . ALA A 1 97 ? 21.156 -5.923 -12.902 1.00 68.56 97 ALA A C 1
ATOM 729 O O . ALA A 1 97 ? 22.312 -5.713 -13.261 1.00 68.56 97 ALA A O 1
ATOM 730 N N . LEU A 1 98 ? 20.346 -6.731 -13.598 1.00 66.38 98 LEU A N 1
ATOM 731 C CA . LEU A 1 98 ? 20.765 -7.481 -14.792 1.00 66.38 98 LEU A CA 1
ATOM 732 C C . LEU A 1 98 ? 21.170 -6.570 -15.963 1.00 66.38 98 LEU A C 1
ATOM 734 O O . LEU A 1 98 ? 22.169 -6.832 -16.637 1.00 66.38 98 LEU A O 1
ATOM 738 N N . SER A 1 99 ? 20.433 -5.480 -16.203 1.00 63.59 99 SER A N 1
ATOM 739 C CA . SER A 1 99 ? 20.831 -4.462 -17.188 1.00 63.59 99 SER A CA 1
ATOM 740 C C . SER A 1 99 ? 22.129 -3.753 -16.791 1.00 63.59 99 SER A C 1
ATOM 742 O O . SER A 1 99 ? 22.964 -3.484 -17.653 1.00 63.59 99 SER A O 1
ATOM 744 N N . GLY A 1 100 ? 22.331 -3.484 -15.499 1.00 59.78 100 GLY A N 1
ATOM 745 C CA . GLY A 1 100 ? 23.572 -2.938 -14.953 1.00 59.78 100 GLY A CA 1
ATOM 746 C C . GLY A 1 100 ? 24.757 -3.882 -15.154 1.00 59.78 100 GLY A C 1
ATOM 747 O O . GLY A 1 100 ? 25.794 -3.454 -15.651 1.00 59.78 100 GLY A O 1
ATOM 748 N N . VAL A 1 101 ? 24.582 -5.178 -14.885 1.00 62.06 101 VAL A N 1
ATOM 749 C CA . VAL A 1 101 ? 25.594 -6.222 -15.131 1.00 62.06 101 VAL A CA 1
ATOM 750 C C . VAL A 1 101 ? 25.966 -6.286 -16.613 1.00 62.06 101 VAL A C 1
ATOM 752 O O . VAL A 1 101 ? 27.148 -6.276 -16.948 1.00 62.06 101 VAL A O 1
ATOM 755 N N . ARG A 1 102 ? 24.980 -6.260 -17.519 1.00 60.16 102 ARG A N 1
ATOM 756 C CA . ARG A 1 102 ? 25.231 -6.232 -18.971 1.00 60.16 102 ARG A CA 1
ATOM 757 C C . ARG A 1 102 ? 25.937 -4.962 -19.447 1.00 60.16 102 ARG A C 1
ATOM 759 O O . ARG A 1 102 ? 26.691 -5.030 -20.412 1.00 60.16 102 ARG A O 1
ATOM 766 N N . ARG A 1 103 ? 25.681 -3.814 -18.811 1.00 58.44 103 ARG A N 1
ATOM 767 C CA . ARG A 1 103 ? 26.226 -2.506 -19.217 1.00 58.44 103 ARG A CA 1
ATOM 768 C C . ARG A 1 103 ? 27.591 -2.191 -18.601 1.00 58.44 103 ARG A C 1
ATOM 770 O O . ARG A 1 103 ? 28.366 -1.479 -19.230 1.00 58.44 103 ARG A O 1
ATOM 777 N N . PHE A 1 104 ? 27.886 -2.710 -17.410 1.00 61.44 104 PHE A N 1
ATOM 778 C CA . PHE A 1 104 ? 29.117 -2.421 -16.663 1.00 61.44 104 PHE A CA 1
ATOM 779 C C . PHE A 1 104 ? 30.032 -3.639 -16.458 1.00 61.44 104 PHE A C 1
ATOM 781 O O . PHE A 1 104 ? 31.097 -3.494 -15.868 1.00 61.44 104 PHE A O 1
ATOM 788 N N . GLY A 1 105 ? 29.659 -4.830 -16.944 1.00 56.09 105 GLY A N 1
ATOM 789 C CA . GLY A 1 105 ? 30.523 -6.017 -16.929 1.00 56.09 105 GLY A CA 1
ATOM 790 C C . GLY A 1 105 ? 30.889 -6.517 -15.527 1.00 56.09 105 GLY A C 1
ATOM 791 O O . GLY A 1 105 ? 31.939 -7.132 -15.356 1.00 56.09 105 GLY A O 1
ATOM 792 N N . SER A 1 106 ? 30.066 -6.236 -14.512 1.00 56.34 106 SER A N 1
ATOM 793 C CA . SER A 1 106 ? 30.346 -6.672 -13.142 1.00 56.34 106 SER A CA 1
ATOM 794 C C . SER A 1 106 ? 30.068 -8.168 -13.002 1.00 56.34 106 SER A C 1
ATOM 796 O O . SER A 1 106 ? 28.922 -8.617 -13.017 1.00 56.34 106 SER A O 1
ATOM 798 N N . ASN A 1 107 ? 31.151 -8.936 -12.931 1.00 54.66 107 ASN A N 1
ATOM 799 C CA . ASN A 1 107 ? 31.148 -10.383 -12.806 1.00 54.66 107 ASN A CA 1
ATOM 800 C C . ASN A 1 107 ? 31.055 -10.738 -11.314 1.00 54.66 107 ASN A C 1
ATOM 802 O O . ASN A 1 107 ? 32.061 -10.709 -10.607 1.00 54.66 107 ASN A O 1
ATOM 806 N N . TYR A 1 108 ? 29.858 -11.051 -10.815 1.00 52.97 108 TYR A N 1
ATOM 807 C CA . TYR A 1 108 ? 29.707 -11.640 -9.481 1.00 52.97 108 TYR A CA 1
ATOM 808 C C . TYR A 1 108 ? 29.899 -13.155 -9.575 1.00 52.97 108 TYR A C 1
ATOM 810 O O . TYR A 1 108 ? 28.955 -13.933 -9.486 1.00 52.97 108 TYR A O 1
ATOM 818 N N . ALA A 1 109 ? 31.146 -13.553 -9.803 1.00 45.88 109 ALA A N 1
ATOM 819 C CA . ALA A 1 109 ? 31.631 -14.892 -9.523 1.00 45.88 109 ALA A CA 1
ATOM 820 C C . ALA A 1 109 ? 32.788 -14.742 -8.537 1.00 45.88 109 ALA A C 1
ATOM 822 O O . ALA A 1 109 ? 33.900 -14.404 -8.940 1.00 45.88 109 ALA A O 1
ATOM 823 N N . ASN A 1 110 ? 32.466 -14.895 -7.254 1.00 37.44 110 ASN A N 1
ATOM 824 C CA . ASN A 1 110 ? 33.279 -15.540 -6.222 1.00 37.44 110 ASN A CA 1
ATOM 825 C C . ASN A 1 110 ? 32.373 -15.838 -5.029 1.00 37.44 110 ASN A C 1
ATOM 827 O O . ASN A 1 110 ? 31.802 -14.869 -4.480 1.00 37.44 110 ASN A O 1
#

pLDDT: mean 75.33, std 11.88, range [37.44, 92.44]

Sequence (110 aa):
IHLPYFPLWLQANGFDAEQIAIILAAPMFLRVVTTPLLTALADRASDRAHVYAALTAASLALSAGYFLTPSYAMVLAVSLALTVAWTPHSPIADSLALSGVRRFGSNYAN

Secondary structure (DSSP, 8-state):
---TTHHHHHHHTT--HHHHHHHHHHHHHHHHHHHHHHHHHHTT-S-HHHHHHHHHHHHHHHHHGGGS---HHHHHHHHHHHHHHHTTHHHHHHHHHHHHHHHH------

Foldseek 3Di:
DDDVCPLVVCVVLPDDPVLSVCLVCVLVVLCVVLLVVVVVVQVPDPPLPVLLVVLVVQLVVLVVLVVPNDDSVSSSVSSNSNSNSVNCPVVSVVVVVVVCCVVVVDDPDD